Protein AF-A0A3D5NVL2-F1 (afdb_monomer)

Structure (mmCIF, N/CA/C/O backbone):
data_AF-A0A3D5NVL2-F1
#
_entry.id   AF-A0A3D5NVL2-F1
#
loop_
_atom_site.group_PDB
_atom_site.id
_atom_site.type_symbol
_atom_site.label_atom_id
_atom_site.label_alt_id
_atom_site.label_comp_id
_atom_site.label_asym_id
_atom_site.label_entity_id
_atom_site.label_seq_id
_atom_site.pdbx_PDB_ins_code
_atom_site.Cartn_x
_atom_site.Cartn_y
_atom_site.Cartn_z
_atom_site.occupancy
_atom_site.B_iso_or_equiv
_atom_site.auth_seq_id
_atom_site.auth_comp_id
_atom_site.auth_asym_id
_atom_site.auth_atom_id
_atom_site.pdbx_PDB_model_num
ATOM 1 N N . THR A 1 1 ? -12.706 10.509 22.292 1.00 67.06 1 THR A N 1
ATOM 2 C CA . THR A 1 1 ? -11.379 10.963 21.835 1.00 67.06 1 THR A CA 1
ATOM 3 C C . THR A 1 1 ? -10.831 9.893 20.938 1.00 67.06 1 THR A C 1
ATOM 5 O O . THR A 1 1 ? -11.004 8.727 21.279 1.00 67.06 1 THR A O 1
ATOM 8 N N . ASP A 1 2 ? -1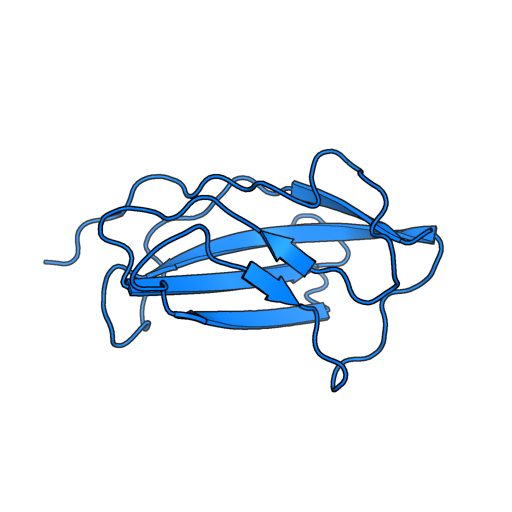0.260 10.268 19.799 1.00 81.69 2 ASP A N 1
ATOM 9 C CA . ASP A 1 2 ? -9.647 9.281 18.917 1.00 81.69 2 ASP A CA 1
ATOM 10 C C . ASP A 1 2 ? -8.386 8.700 19.571 1.00 81.69 2 ASP A C 1
ATOM 12 O O . ASP A 1 2 ? -7.591 9.451 20.140 1.00 81.69 2 ASP A O 1
ATOM 16 N N . LEU A 1 3 ? -8.256 7.373 19.579 1.00 83.06 3 LEU A N 1
ATOM 17 C CA . LEU A 1 3 ? -7.107 6.685 20.164 1.00 83.06 3 LEU A CA 1
ATOM 18 C C . LEU A 1 3 ? -6.182 6.233 19.032 1.00 83.06 3 LEU A C 1
ATOM 20 O O . LEU A 1 3 ? -6.657 5.559 18.117 1.00 83.06 3 LEU A O 1
ATOM 24 N N . PRO A 1 4 ? -4.877 6.554 19.096 1.00 88.56 4 PRO A N 1
ATOM 25 C CA . PRO A 1 4 ? -3.944 6.129 18.066 1.00 88.56 4 PRO A CA 1
ATOM 26 C C . PRO A 1 4 ? -3.838 4.603 18.052 1.00 88.56 4 PRO A C 1
ATOM 28 O O . PRO A 1 4 ? -3.679 3.965 19.098 1.00 88.56 4 PRO A O 1
ATOM 31 N N . LEU A 1 5 ? -3.930 4.024 16.857 1.00 95.50 5 LEU A N 1
ATOM 32 C CA . LEU A 1 5 ? -3.785 2.587 16.650 1.00 95.50 5 LEU A CA 1
ATOM 33 C C . LEU A 1 5 ? -2.318 2.163 16.761 1.00 95.50 5 LEU A C 1
ATOM 35 O O . LEU A 1 5 ? -1.401 2.977 16.640 1.00 95.50 5 LEU A O 1
ATOM 39 N N . SER A 1 6 ? -2.077 0.865 16.962 1.00 96.62 6 SER A N 1
ATOM 40 C CA . SER A 1 6 ? -0.723 0.332 16.814 1.00 96.62 6 SER A CA 1
ATOM 41 C C . SER A 1 6 ? -0.262 0.410 15.358 1.00 96.62 6 SER A C 1
ATOM 43 O O . SER A 1 6 ? -1.051 0.613 14.433 1.00 96.62 6 SER A O 1
ATOM 45 N N . GLU A 1 7 ? 1.034 0.222 15.150 1.00 97.38 7 GLU A N 1
ATOM 46 C CA . GLU A 1 7 ? 1.619 0.201 13.816 1.00 97.38 7 GLU A CA 1
ATOM 47 C C . GLU A 1 7 ? 1.058 -0.966 12.967 1.00 97.38 7 GLU A C 1
ATOM 49 O O . GLU A 1 7 ? 1.101 -2.120 13.411 1.00 97.38 7 GLU A O 1
ATOM 54 N N . PRO A 1 8 ? 0.529 -0.713 11.752 1.00 97.56 8 PRO A N 1
ATOM 55 C CA . PRO A 1 8 ? 0.070 -1.773 10.861 1.00 97.56 8 PRO A CA 1
ATOM 56 C C . PRO A 1 8 ? 1.250 -2.561 10.275 1.00 97.56 8 PRO A C 1
ATOM 58 O O . PRO A 1 8 ? 2.268 -2.001 9.871 1.00 97.56 8 PRO A O 1
ATOM 61 N N . THR A 1 9 ? 1.088 -3.883 10.173 1.00 98.44 9 THR A N 1
ATOM 62 C CA . THR A 1 9 ? 2.138 -4.792 9.687 1.00 98.44 9 THR A CA 1
ATOM 63 C C . THR A 1 9 ? 1.971 -5.101 8.199 1.00 98.44 9 THR A C 1
ATOM 65 O O . THR A 1 9 ? 0.990 -5.724 7.784 1.00 98.44 9 THR A O 1
ATOM 68 N N . LEU A 1 10 ? 2.955 -4.704 7.389 1.00 98.62 10 LEU A N 1
ATOM 69 C CA . LEU A 1 10 ? 2.993 -4.963 5.946 1.00 98.62 10 LEU A CA 1
ATOM 70 C C . LEU A 1 10 ? 3.334 -6.433 5.664 1.00 98.62 10 LEU A C 1
ATOM 72 O O . LEU A 1 10 ? 4.173 -7.014 6.347 1.00 98.62 10 LEU A O 1
ATOM 76 N N . THR A 1 11 ? 2.689 -7.044 4.667 1.00 98.31 11 THR A N 1
ATOM 77 C CA . THR A 1 11 ? 2.909 -8.460 4.317 1.00 98.31 11 THR A CA 1
ATOM 78 C C . THR A 1 11 ? 3.598 -8.624 2.968 1.00 98.31 11 THR A C 1
ATOM 80 O O . THR A 1 11 ? 4.588 -9.339 2.896 1.00 98.31 11 THR A O 1
ATOM 83 N N . ALA A 1 12 ? 3.101 -7.981 1.907 1.00 98.00 12 ALA A N 1
ATOM 84 C CA . ALA A 1 12 ? 3.692 -8.082 0.572 1.00 98.00 12 ALA A CA 1
ATOM 85 C C . ALA A 1 12 ? 3.257 -6.912 -0.331 1.00 98.00 12 ALA A C 1
ATOM 87 O O . ALA A 1 12 ? 2.148 -6.405 -0.154 1.00 98.00 12 ALA A O 1
ATOM 88 N N . PRO A 1 13 ? 4.066 -6.514 -1.326 1.00 97.88 13 PRO A N 1
ATOM 89 C CA . PRO A 1 13 ? 5.464 -6.905 -1.505 1.00 97.88 13 PRO A CA 1
ATOM 90 C C . PRO A 1 13 ? 6.378 -6.170 -0.508 1.00 97.88 13 PRO A C 1
ATOM 92 O O . PRO A 1 13 ? 6.189 -4.981 -0.268 1.00 97.88 13 PRO A O 1
ATOM 95 N N . ILE A 1 14 ? 7.371 -6.833 0.081 1.00 97.69 14 ILE A N 1
ATOM 96 C CA . ILE A 1 14 ? 8.287 -6.215 1.065 1.00 97.69 14 ILE A CA 1
ATOM 97 C C . ILE A 1 14 ? 9.752 -6.573 0.789 1.00 97.69 14 ILE A C 1
ATOM 99 O O . ILE A 1 14 ? 10.050 -7.432 -0.029 1.00 97.69 14 ILE A O 1
ATOM 103 N N . GLY A 1 15 ? 10.700 -5.905 1.454 1.00 95.31 15 GLY A N 1
ATOM 104 C CA . GLY A 1 15 ? 12.112 -6.317 1.441 1.00 95.31 15 GLY A CA 1
ATOM 105 C C . GLY A 1 15 ? 12.793 -6.359 0.063 1.00 95.31 15 GLY A C 1
ATOM 106 O O . GLY A 1 15 ? 13.786 -7.064 -0.098 1.00 95.31 15 GLY A O 1
ATOM 107 N N . GLY A 1 16 ? 12.288 -5.625 -0.929 1.00 93.81 16 GLY A N 1
ATOM 108 C CA . GLY A 1 16 ? 12.829 -5.630 -2.289 1.00 93.81 16 GLY A CA 1
ATOM 109 C C . GLY A 1 16 ? 12.373 -6.816 -3.141 1.00 93.81 16 GLY A C 1
ATOM 110 O O . GLY A 1 16 ? 12.999 -7.089 -4.167 1.00 93.81 16 GLY A O 1
ATOM 111 N N . GLU A 1 17 ? 11.304 -7.505 -2.733 1.00 97.56 17 GLU A N 1
ATOM 112 C CA . GLU A 1 17 ? 10.620 -8.522 -3.532 1.00 97.56 17 GLU A CA 1
ATOM 113 C C . GLU A 1 17 ? 10.251 -8.003 -4.925 1.00 97.56 17 GLU A C 1
ATOM 115 O O . GLU A 1 17 ? 9.899 -6.834 -5.111 1.00 97.56 17 GLU A O 1
ATOM 120 N N . PHE A 1 18 ? 10.296 -8.899 -5.909 1.00 96.94 18 PHE A N 1
ATOM 121 C CA . PHE A 1 18 ? 9.807 -8.612 -7.249 1.00 96.94 18 PHE A CA 1
ATOM 122 C C . PHE A 1 18 ? 8.290 -8.782 -7.299 1.00 96.94 18 PHE A C 1
ATOM 124 O O . PHE A 1 18 ? 7.768 -9.871 -7.055 1.00 96.94 18 PHE A O 1
ATOM 131 N N . ALA A 1 19 ? 7.582 -7.714 -7.658 1.00 95.62 19 ALA A N 1
ATOM 132 C CA . ALA A 1 19 ? 6.169 -7.811 -7.980 1.00 95.62 19 ALA A CA 1
ATOM 133 C C . ALA A 1 19 ? 5.990 -8.647 -9.262 1.00 95.62 19 ALA A C 1
ATOM 135 O O . ALA A 1 19 ? 6.752 -8.484 -10.212 1.00 95.62 19 ALA A O 1
ATOM 136 N N . PRO A 1 20 ? 4.964 -9.507 -9.356 1.00 91.00 20 PRO A N 1
ATOM 137 C CA . PRO A 1 20 ? 4.763 -10.352 -10.536 1.00 91.00 20 PRO A CA 1
ATOM 138 C C . PRO A 1 20 ? 4.373 -9.553 -11.788 1.00 91.00 20 PRO A C 1
ATOM 140 O O . PRO A 1 20 ? 4.446 -10.067 -12.900 1.00 91.00 20 PRO A O 1
ATOM 143 N N . THR A 1 21 ? 3.922 -8.307 -11.618 1.00 94.62 21 THR A N 1
ATOM 144 C CA . THR A 1 21 ? 3.525 -7.410 -12.706 1.00 94.62 21 THR A CA 1
ATOM 145 C C . THR A 1 21 ? 3.877 -5.961 -12.359 1.00 94.62 21 THR A C 1
ATOM 147 O O . THR A 1 21 ? 4.095 -5.630 -11.194 1.00 94.62 21 THR A O 1
ATOM 150 N N . ALA A 1 22 ? 3.811 -5.070 -13.351 1.00 96.69 22 ALA A N 1
ATOM 151 C CA . ALA A 1 22 ? 3.884 -3.614 -13.176 1.00 96.69 22 ALA A CA 1
ATOM 152 C C . ALA A 1 22 ? 2.695 -3.000 -12.394 1.00 96.69 22 ALA A C 1
ATOM 154 O O . ALA A 1 22 ? 2.595 -1.780 -12.255 1.00 96.69 22 ALA A O 1
ATOM 155 N N . ARG A 1 23 ? 1.760 -3.834 -11.920 1.00 97.00 23 ARG A N 1
ATOM 156 C CA . ARG A 1 23 ? 0.585 -3.476 -11.119 1.00 97.00 23 ARG A CA 1
ATOM 157 C C . ARG A 1 23 ? 0.527 -4.391 -9.885 1.00 97.00 23 ARG A C 1
ATOM 159 O O . ARG A 1 23 ? -0.241 -5.357 -9.869 1.00 97.00 23 ARG A O 1
ATOM 166 N N . PRO A 1 24 ? 1.388 -4.156 -8.881 1.00 97.44 24 PRO A N 1
ATOM 167 C CA . PRO A 1 24 ? 1.464 -4.995 -7.688 1.00 97.44 24 PRO A CA 1
ATOM 168 C C . PRO A 1 24 ? 0.133 -5.042 -6.933 1.00 97.44 24 PRO A C 1
ATOM 170 O O . PRO A 1 24 ? -0.652 -4.092 -6.957 1.00 97.44 24 PRO A O 1
ATOM 173 N N . THR A 1 25 ? -0.091 -6.148 -6.227 1.00 98.12 25 THR A N 1
ATOM 174 C CA . THR A 1 25 ? -1.111 -6.231 -5.178 1.00 98.12 25 THR A CA 1
ATOM 175 C C . THR A 1 25 ? -0.421 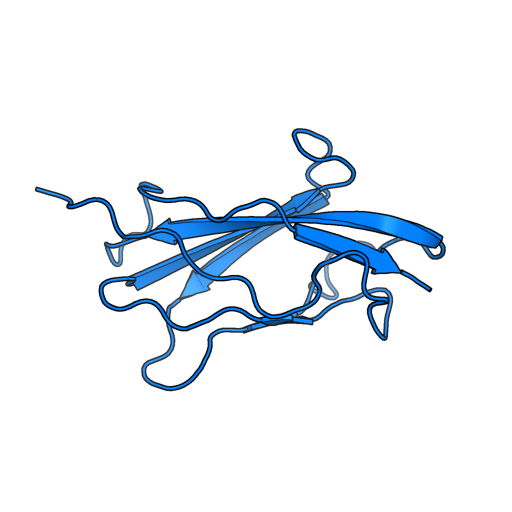-6.120 -3.833 1.00 98.12 25 THR A C 1
ATOM 177 O O . THR A 1 25 ? 0.509 -6.873 -3.554 1.00 98.12 25 THR A O 1
ATOM 180 N N . PHE A 1 26 ? -0.871 -5.162 -3.035 1.00 98.50 26 PHE A N 1
ATOM 181 C CA . PHE A 1 26 ? -0.372 -4.890 -1.698 1.00 98.50 26 PHE A CA 1
ATOM 182 C C . PHE A 1 26 ? -1.247 -5.609 -0.682 1.00 98.50 26 PHE A C 1
ATOM 184 O O . PHE A 1 26 ? -2.470 -5.572 -0.798 1.00 98.50 26 PHE A O 1
ATOM 191 N N . VAL A 1 27 ? -0.626 -6.246 0.304 1.00 98.56 27 VAL A N 1
ATOM 192 C CA . VAL A 1 27 ? -1.289 -7.028 1.352 1.00 98.56 27 VAL A CA 1
ATOM 193 C C . VAL A 1 27 ? -0.680 -6.661 2.698 1.00 98.56 27 VAL A C 1
ATOM 195 O O . VAL A 1 27 ? 0.542 -6.546 2.827 1.00 98.56 27 VAL A O 1
ATOM 198 N N . TRP A 1 28 ? -1.522 -6.506 3.713 1.00 98.69 28 TRP A N 1
ATOM 199 C CA . TRP A 1 28 ? -1.107 -6.242 5.090 1.00 98.69 28 TRP A CA 1
ATOM 200 C C . TRP A 1 28 ? -1.949 -7.037 6.079 1.00 98.69 28 TRP A C 1
ATOM 202 O O . TRP A 1 28 ? -2.969 -7.622 5.723 1.00 98.69 28 TRP A O 1
ATOM 212 N N . GLN A 1 29 ? -1.503 -7.099 7.330 1.00 98.56 29 GLN A N 1
ATOM 213 C CA . GLN A 1 29 ? -2.267 -7.753 8.384 1.00 98.56 29 GLN A CA 1
ATOM 214 C C . GLN A 1 29 ? -3.457 -6.887 8.785 1.00 98.56 29 GLN A C 1
ATOM 216 O O . GLN A 1 29 ? -3.322 -5.674 8.960 1.00 98.56 29 GLN A O 1
ATOM 221 N N . ARG A 1 30 ? -4.622 -7.520 8.956 1.00 98.06 30 ARG A N 1
ATOM 222 C CA . ARG A 1 30 ? -5.797 -6.855 9.528 1.00 98.06 30 ARG A CA 1
ATOM 223 C C . ARG A 1 30 ? -5.459 -6.330 10.923 1.00 98.06 30 ARG A C 1
ATOM 225 O O . ARG A 1 30 ? -4.954 -7.086 11.750 1.00 98.06 30 ARG A O 1
ATOM 232 N N . LEU A 1 31 ? -5.785 -5.069 11.186 1.00 97.50 31 LEU A N 1
ATOM 233 C CA . LEU A 1 31 ? -5.512 -4.398 12.448 1.00 97.50 31 LEU A CA 1
ATOM 234 C C . LEU A 1 31 ? -6.804 -4.195 13.239 1.00 97.50 31 LEU A C 1
ATOM 236 O O . LEU A 1 31 ? -7.755 -3.566 12.775 1.00 97.50 31 LEU A O 1
ATOM 240 N N . GLU A 1 32 ? -6.857 -4.740 14.449 1.00 95.81 32 GLU A N 1
ATOM 241 C CA . GLU A 1 32 ? -7.992 -4.521 15.342 1.00 95.81 32 GLU A CA 1
ATOM 242 C C . GLU A 1 32 ? -8.142 -3.029 15.678 1.00 95.81 32 GLU A C 1
ATOM 244 O O . GLU A 1 32 ? -7.160 -2.342 15.946 1.00 95.81 32 GLU A O 1
ATOM 249 N N . GLY A 1 33 ? -9.376 -2.521 15.618 1.00 94.81 33 GLY A N 1
ATOM 250 C CA . GLY A 1 33 ? -9.682 -1.102 15.824 1.00 94.81 33 GLY A CA 1
ATOM 251 C C . GLY A 1 33 ? -9.512 -0.209 14.590 1.00 94.81 33 GLY A C 1
ATOM 252 O O . GLY A 1 33 ? -9.955 0.932 14.630 1.00 94.81 33 GLY A O 1
ATOM 253 N N . ALA A 1 34 ? -8.929 -0.702 13.491 1.00 97.06 34 ALA A N 1
ATOM 254 C CA . ALA A 1 34 ? -8.906 0.041 12.232 1.00 97.06 34 ALA A CA 1
ATOM 255 C C . ALA A 1 34 ? -10.260 -0.035 11.508 1.00 97.06 34 ALA A C 1
ATOM 257 O O . ALA A 1 34 ? -10.809 -1.121 11.304 1.00 97.06 34 ALA A O 1
ATOM 258 N N . ASP A 1 35 ? -10.755 1.110 11.055 1.00 97.00 35 ASP A N 1
ATOM 259 C CA . ASP A 1 35 ? -11.869 1.216 10.108 1.00 97.00 35 ASP A CA 1
ATOM 260 C C . ASP A 1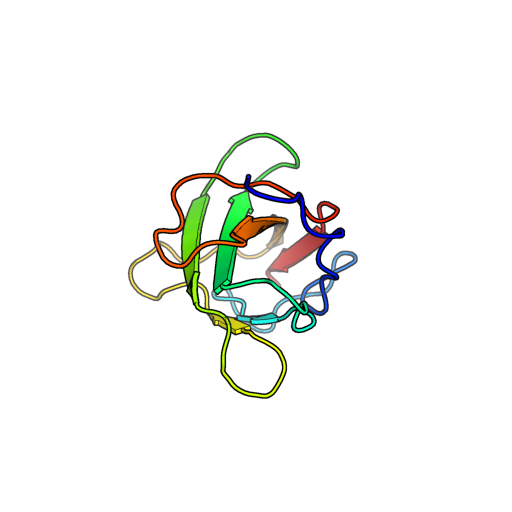 35 ? -11.368 1.239 8.657 1.00 97.00 35 ASP A C 1
ATOM 262 O O . ASP A 1 35 ? -12.062 0.799 7.741 1.00 97.00 35 ASP A O 1
ATOM 266 N N . GLY A 1 36 ? -10.133 1.690 8.432 1.00 97.81 36 GLY A N 1
ATOM 267 C CA . GLY A 1 36 ? -9.545 1.727 7.102 1.00 97.81 36 GLY A CA 1
ATOM 268 C C . GLY A 1 36 ? -8.070 2.091 7.096 1.00 97.81 36 GLY A C 1
ATOM 269 O O . GLY A 1 36 ? -7.435 2.284 8.135 1.00 97.81 36 GLY A O 1
ATOM 270 N N . TYR A 1 37 ? -7.529 2.183 5.888 1.00 98.50 37 TYR A N 1
ATOM 271 C CA . TYR A 1 37 ? -6.119 2.431 5.634 1.00 98.50 37 TYR A CA 1
ATOM 272 C C . TYR A 1 37 ? -5.946 3.403 4.477 1.00 98.50 37 TYR A C 1
ATOM 274 O O . TYR A 1 37 ? -6.663 3.325 3.484 1.00 98.50 37 TYR A O 1
ATOM 282 N N . GLN A 1 38 ? -4.943 4.265 4.563 1.00 98.50 38 GLN A N 1
ATOM 283 C CA . GLN A 1 38 ? -4.400 4.999 3.429 1.00 98.50 38 GLN A CA 1
ATOM 284 C C . GLN A 1 38 ? -3.147 4.276 2.955 1.00 98.50 38 GLN A C 1
ATOM 286 O O . GLN A 1 38 ? -2.197 4.142 3.719 1.00 98.50 38 GLN A O 1
ATOM 291 N N . ILE A 1 39 ? -3.120 3.827 1.707 1.00 98.31 39 ILE A N 1
ATOM 292 C CA . ILE A 1 39 ? -1.899 3.320 1.083 1.00 98.31 39 ILE A CA 1
ATOM 293 C C . ILE A 1 39 ? -1.265 4.420 0.245 1.00 98.31 39 ILE A C 1
ATOM 295 O O . ILE A 1 39 ? -1.947 5.038 -0.569 1.00 98.31 39 ILE A O 1
ATOM 299 N N . SER A 1 40 ? 0.041 4.623 0.399 1.00 98.38 40 SER A N 1
ATOM 300 C CA . SER A 1 40 ? 0.833 5.506 -0.462 1.00 98.38 40 SER A CA 1
ATOM 301 C C . SER A 1 40 ? 1.945 4.700 -1.126 1.00 98.38 40 SER A C 1
ATOM 303 O O . SER A 1 40 ? 2.688 4.003 -0.439 1.00 98.38 40 SER A O 1
ATOM 305 N N . VAL A 1 41 ? 2.100 4.828 -2.444 1.00 98.44 41 VAL A N 1
ATOM 306 C CA . VAL A 1 41 ? 3.204 4.257 -3.229 1.00 98.44 41 VAL A CA 1
ATOM 307 C C . VAL A 1 41 ? 4.043 5.391 -3.806 1.00 98.44 41 VAL A C 1
ATOM 309 O O . VAL A 1 41 ? 3.506 6.362 -4.346 1.00 98.44 41 VAL A O 1
ATOM 312 N N . ARG A 1 42 ? 5.365 5.282 -3.679 1.00 98.50 42 ARG A N 1
ATOM 313 C CA . ARG A 1 42 ? 6.331 6.349 -3.961 1.00 98.50 42 ARG A CA 1
ATOM 314 C C . ARG A 1 42 ? 7.554 5.832 -4.723 1.00 98.50 42 ARG A C 1
ATOM 316 O O . ARG A 1 42 ? 7.916 4.664 -4.600 1.00 98.50 42 ARG A O 1
ATOM 323 N N . GLU A 1 43 ? 8.215 6.711 -5.472 1.00 97.94 43 GLU A N 1
ATOM 324 C CA . GLU A 1 43 ? 9.499 6.433 -6.148 1.00 97.94 43 GLU A CA 1
ATOM 325 C C . GLU A 1 43 ? 10.699 6.486 -5.191 1.00 97.94 43 GLU A C 1
ATOM 327 O O . GLU A 1 43 ? 11.759 5.933 -5.473 1.00 97.94 43 GLU A O 1
ATOM 332 N N . SER A 1 44 ? 10.541 7.138 -4.037 1.00 97.31 44 SER A N 1
ATOM 333 C CA . SER A 1 44 ? 11.538 7.177 -2.967 1.00 97.31 44 SER A CA 1
ATOM 334 C C . SER A 1 44 ? 10.871 7.025 -1.599 1.00 97.31 44 SER A C 1
AT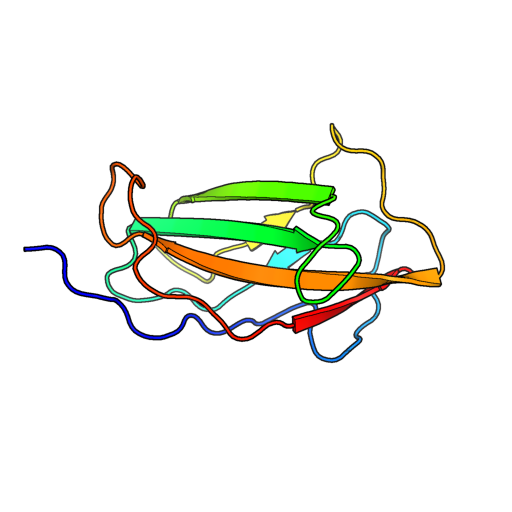OM 336 O O . SER A 1 44 ? 9.648 7.079 -1.479 1.00 97.31 44 SER A O 1
ATOM 338 N N . THR A 1 45 ? 11.667 6.885 -0.541 1.00 94.69 45 THR A N 1
ATOM 339 C CA . THR A 1 45 ? 11.164 6.723 0.830 1.00 94.69 45 THR A CA 1
ATOM 340 C C . THR A 1 45 ? 10.207 7.851 1.257 1.00 94.69 45 THR A C 1
ATOM 342 O O . THR A 1 45 ? 9.194 7.590 1.906 1.00 94.69 45 THR A O 1
ATOM 345 N N . TYR A 1 46 ? 10.477 9.103 0.864 1.00 92.06 46 TYR A N 1
ATOM 346 C CA . TYR A 1 46 ? 9.763 10.278 1.393 1.00 92.06 46 TYR A CA 1
ATOM 347 C C . TYR A 1 46 ? 9.169 11.216 0.331 1.00 92.06 46 TYR A C 1
ATOM 349 O O . TYR A 1 46 ? 8.488 12.173 0.686 1.00 92.06 46 TYR A O 1
ATOM 357 N N . SER A 1 47 ? 9.401 10.977 -0.961 1.00 95.25 47 SER A N 1
ATOM 358 C CA . SER A 1 47 ? 8.893 11.827 -2.047 1.00 95.25 47 SER A CA 1
ATOM 359 C C . SER A 1 47 ? 8.578 11.024 -3.311 1.00 95.25 47 SER A C 1
ATOM 361 O O . SER A 1 47 ? 8.903 9.839 -3.408 1.00 95.25 47 SER A O 1
ATOM 363 N N . GLY A 1 48 ? 7.937 11.675 -4.286 1.00 96.12 48 GLY A N 1
ATOM 364 C CA . GLY A 1 48 ? 7.568 11.043 -5.553 1.00 96.12 48 GLY A CA 1
ATOM 365 C C . GLY A 1 48 ? 6.373 10.106 -5.409 1.00 96.12 48 GLY A C 1
ATOM 366 O O . GLY A 1 48 ? 6.439 8.966 -5.852 1.00 96.12 48 GLY A O 1
ATOM 367 N N . THR A 1 49 ? 5.298 10.544 -4.744 1.00 97.12 49 THR A N 1
ATOM 368 C CA . THR A 1 49 ? 4.044 9.776 -4.676 1.00 97.12 49 THR A CA 1
ATOM 369 C C . THR A 1 49 ? 3.498 9.548 -6.082 1.00 97.12 49 THR A C 1
ATOM 371 O O . THR A 1 49 ? 3.153 10.501 -6.776 1.00 97.12 49 THR A O 1
ATOM 374 N N . VAL A 1 50 ? 3.407 8.281 -6.485 1.00 97.25 50 VAL A N 1
ATOM 375 C CA . VAL A 1 50 ? 2.860 7.865 -7.788 1.00 97.25 50 VAL A CA 1
ATOM 376 C C . VAL A 1 50 ? 1.422 7.390 -7.675 1.00 97.25 50 VAL A C 1
ATOM 378 O O . VAL A 1 50 ? 0.684 7.401 -8.656 1.00 97.25 50 VAL A O 1
ATOM 381 N N . TRP A 1 51 ? 1.021 6.939 -6.488 1.00 98.00 51 TRP A N 1
ATOM 382 C CA . TRP A 1 51 ? -0.338 6.501 -6.233 1.00 98.00 51 TRP A CA 1
ATOM 383 C C . TRP A 1 51 ? -0.651 6.559 -4.746 1.00 98.00 51 TRP A C 1
ATOM 385 O O . TRP A 1 51 ? 0.198 6.261 -3.908 1.00 98.00 51 TRP A O 1
ATOM 395 N N . GLU A 1 52 ? -1.884 6.925 -4.438 1.00 97.75 52 GLU A N 1
ATOM 396 C CA . GLU A 1 52 ? -2.414 6.928 -3.090 1.00 97.75 52 GLU A CA 1
ATOM 397 C C . GLU A 1 52 ? -3.903 6.601 -3.133 1.00 97.75 52 GLU A C 1
ATOM 399 O O . GLU A 1 52 ? -4.620 7.046 -4.034 1.00 97.75 52 GLU A O 1
ATOM 404 N N . THR A 1 53 ? -4.376 5.794 -2.188 1.00 97.94 53 THR A N 1
ATOM 405 C CA . THR A 1 53 ? -5.805 5.507 -2.066 1.00 97.94 53 THR A CA 1
ATOM 406 C C . THR A 1 53 ? -6.191 5.127 -0.645 1.00 97.94 53 THR A C 1
ATOM 408 O O . THR A 1 53 ? -5.330 4.806 0.174 1.00 97.94 53 THR A O 1
ATOM 411 N N . LYS A 1 54 ? -7.496 5.142 -0.373 1.00 98.19 54 LYS A N 1
ATOM 412 C CA . LYS A 1 54 ? -8.072 4.645 0.874 1.00 98.19 54 LYS A CA 1
ATOM 413 C C . LYS A 1 54 ? -8.691 3.271 0.655 1.00 98.19 54 LYS A C 1
ATOM 415 O O . LYS A 1 54 ? -9.251 3.004 -0.407 1.00 98.19 54 LYS A O 1
ATOM 420 N N . VAL A 1 55 ? -8.573 2.409 1.655 1.00 98.19 55 VAL A N 1
ATOM 421 C CA . VAL A 1 55 ? -9.075 1.037 1.639 1.00 98.19 55 VAL A CA 1
ATOM 422 C C . VAL A 1 55 ? -9.757 0.758 2.969 1.00 98.19 55 VAL A C 1
ATOM 424 O O . VAL A 1 55 ? -9.111 0.813 4.014 1.00 98.19 55 VAL A O 1
ATOM 427 N N . ASP A 1 56 ? -11.044 0.433 2.927 1.00 98.25 56 ASP A N 1
ATOM 428 C CA . ASP A 1 56 ? -11.796 0.043 4.118 1.00 98.25 56 ASP A CA 1
ATOM 429 C C . ASP A 1 56 ? -11.266 -1.276 4.685 1.00 98.25 56 ASP A C 1
ATOM 431 O O . ASP A 1 56 ? -10.859 -2.184 3.949 1.00 98.25 56 ASP A O 1
ATOM 435 N N . GLN A 1 57 ? -11.300 -1.414 6.009 1.00 97.88 57 GLN A N 1
ATOM 436 C CA . GLN A 1 57 ? -10.979 -2.684 6.636 1.00 97.88 57 GLN A CA 1
ATOM 437 C C . GLN A 1 57 ? -12.081 -3.720 6.324 1.00 97.88 57 GLN A C 1
ATOM 439 O O . GLN A 1 57 ? -13.241 -3.517 6.687 1.00 97.88 57 GLN A O 1
ATOM 444 N N . PRO A 1 58 ? -11.752 -4.881 5.726 1.00 97.44 58 PRO A N 1
ATOM 445 C CA . PRO A 1 58 ? -12.709 -5.959 5.555 1.00 97.44 58 PRO A CA 1
ATOM 446 C C . PRO A 1 58 ? -13.156 -6.530 6.908 1.00 97.44 58 PRO A C 1
ATOM 448 O O . PRO A 1 58 ? -12.406 -6.575 7.894 1.00 97.44 58 PRO A O 1
ATOM 451 N N . ALA A 1 59 ? -14.381 -7.059 6.928 1.00 95.88 59 ALA A N 1
ATOM 452 C CA . ALA A 1 59 ? -14.942 -7.729 8.100 1.00 95.88 59 ALA A CA 1
ATOM 453 C C . ALA A 1 59 ? -14.084 -8.926 8.557 1.00 95.88 59 ALA A C 1
ATOM 455 O O . ALA A 1 59 ? -13.960 -9.177 9.753 1.00 95.88 59 ALA A O 1
ATOM 456 N N . THR A 1 60 ? -13.457 -9.638 7.615 1.00 95.88 60 THR A N 1
ATOM 457 C CA . THR A 1 60 ? -12.617 -10.816 7.876 1.00 95.88 60 THR A CA 1
ATOM 458 C C . THR A 1 60 ? -11.434 -10.888 6.917 1.00 95.88 60 THR A C 1
ATOM 460 O O . THR A 1 60 ? -11.558 -10.493 5.759 1.00 95.88 60 THR A O 1
ATOM 463 N N . GLY A 1 61 ? -10.335 -11.501 7.365 1.00 97.12 61 GLY A N 1
ATOM 464 C CA . GLY A 1 61 ? -9.143 -11.724 6.546 1.00 97.12 61 GLY A CA 1
ATOM 465 C C . GLY A 1 61 ? -8.249 -10.491 6.418 1.00 97.12 61 GLY A C 1
ATOM 466 O O . GLY A 1 61 ? -8.574 -9.409 6.904 1.00 97.12 61 GLY A O 1
ATOM 467 N N . ASN A 1 62 ? -7.096 -10.684 5.782 1.00 98.19 62 ASN A N 1
ATOM 468 C CA . ASN A 1 62 ? -6.127 -9.617 5.566 1.00 98.19 62 ASN A CA 1
ATOM 469 C C . ASN A 1 62 ? -6.596 -8.673 4.452 1.00 98.19 62 ASN A C 1
ATOM 471 O O . ASN A 1 62 ? -7.044 -9.159 3.407 1.00 98.19 62 ASN A O 1
ATOM 475 N N . PRO A 1 63 ? -6.496 -7.346 4.639 1.00 98.31 63 PRO A N 1
ATOM 476 C CA . PRO A 1 63 ? -6.847 -6.409 3.591 1.00 98.31 63 PRO A CA 1
ATOM 477 C C . PRO A 1 63 ? -5.803 -6.446 2.469 1.00 98.31 63 PRO A C 1
ATOM 479 O O . PRO A 1 63 ? -4.627 -6.761 2.679 1.00 98.31 63 PRO A O 1
ATOM 482 N N . GLN A 1 64 ? -6.258 -6.130 1.260 1.00 98.38 64 GLN A N 1
ATOM 483 C CA . GLN A 1 64 ? -5.408 -6.053 0.082 1.00 98.38 64 GLN A CA 1
ATOM 484 C C . GLN A 1 64 ? -5.938 -5.024 -0.909 1.00 98.38 64 GLN A C 1
ATOM 486 O O . GLN A 1 64 ? -7.143 -4.773 -0.968 1.00 98.38 64 GLN A O 1
ATOM 491 N N . VAL A 1 65 ? -5.049 -4.473 -1.731 1.00 98.50 65 VAL A N 1
ATOM 492 C CA . VAL A 1 65 ? -5.430 -3.603 -2.846 1.00 98.50 65 VAL A CA 1
ATOM 493 C C . VAL A 1 65 ? -4.445 -3.739 -3.999 1.00 98.50 65 VAL A C 1
ATOM 495 O O . VAL A 1 65 ? -3.233 -3.811 -3.802 1.00 98.50 65 VAL A O 1
ATOM 498 N N . THR A 1 66 ? -4.963 -3.777 -5.222 1.00 98.31 66 THR A N 1
ATOM 499 C CA . THR A 1 66 ? -4.149 -3.840 -6.438 1.00 98.31 66 THR A CA 1
ATOM 500 C C . THR A 1 66 ? -3.944 -2.441 -7.000 1.00 98.31 66 THR A C 1
ATOM 502 O O . THR A 1 66 ? -4.895 -1.669 -7.117 1.00 98.31 66 THR A O 1
ATOM 505 N N . TYR A 1 67 ? -2.706 -2.133 -7.389 1.00 98.00 67 TYR A N 1
ATOM 506 C CA . TYR A 1 67 ? -2.366 -0.897 -8.085 1.00 98.00 67 TYR A CA 1
ATOM 507 C C . TYR A 1 67 ? -3.269 -0.720 -9.328 1.00 98.00 67 TYR A C 1
ATOM 509 O O . TYR A 1 67 ? -3.312 -1.609 -10.189 1.00 98.00 67 TYR A O 1
ATOM 517 N N . PRO A 1 68 ? -4.017 0.390 -9.451 1.00 97.25 68 PRO A N 1
ATOM 518 C CA . PRO A 1 68 ? -5.193 0.448 -10.308 1.00 97.25 68 PRO A CA 1
ATOM 519 C C . PRO A 1 68 ? -4.811 0.567 -11.776 1.00 97.25 68 PRO A C 1
ATOM 521 O O . PRO A 1 68 ? -3.838 1.236 -12.120 1.00 97.25 68 PRO A O 1
ATOM 524 N N . SER A 1 69 ? -5.621 -0.011 -12.667 1.00 96.19 69 SER A N 1
ATOM 525 C CA . SER A 1 69 ? -5.431 0.100 -14.121 1.00 96.19 69 SER A CA 1
ATOM 526 C C . SER A 1 69 ? -5.546 1.534 -14.652 1.00 96.19 69 SER A C 1
ATOM 528 O O . SER A 1 69 ? -4.990 1.830 -15.708 1.00 96.19 69 SER A O 1
ATOM 530 N N . SER A 1 70 ? -6.230 2.415 -13.914 1.00 94.31 70 SER A N 1
ATOM 531 C CA . SER A 1 70 ? -6.401 3.835 -14.234 1.00 94.31 70 SER A CA 1
ATOM 532 C C . SER A 1 70 ? -5.141 4.676 -14.013 1.00 94.31 70 SER A C 1
ATOM 534 O O . SER A 1 70 ? -5.044 5.762 -14.580 1.00 94.31 70 SER A O 1
ATOM 536 N N . ALA A 1 71 ? -4.173 4.188 -13.230 1.00 93.06 71 ALA A N 1
ATOM 537 C CA . ALA A 1 71 ? -2.862 4.813 -13.095 1.00 93.06 71 ALA A CA 1
ATOM 538 C C . ALA A 1 71 ? -1.876 4.248 -14.141 1.00 93.06 71 ALA A C 1
ATOM 540 O O . ALA A 1 71 ? -2.002 3.074 -14.538 1.00 93.06 71 ALA A O 1
ATOM 541 N N . PRO A 1 72 ? -0.881 5.043 -14.585 1.00 95.31 72 PRO A N 1
ATOM 542 C CA . PRO A 1 72 ? 0.228 4.538 -15.390 1.00 95.31 72 PRO A CA 1
ATOM 543 C C . PRO A 1 72 ? 0.874 3.320 -14.725 1.00 95.31 72 PRO A C 1
ATOM 545 O O . PRO A 1 72 ? 1.053 3.298 -13.512 1.00 95.31 72 PRO A O 1
ATOM 548 N N . ALA A 1 73 ? 1.187 2.287 -15.506 1.00 97.31 73 ALA A N 1
ATOM 549 C CA . ALA A 1 73 ? 1.871 1.116 -14.968 1.00 97.31 73 ALA A CA 1
ATOM 550 C C . ALA A 1 73 ? 3.259 1.507 -14.432 1.00 97.31 73 ALA A C 1
ATOM 552 O O . ALA A 1 73 ? 3.911 2.388 -14.994 1.00 97.31 73 ALA A O 1
ATOM 553 N N . LEU A 1 74 ? 3.705 0.842 -13.366 1.00 97.75 74 LEU A N 1
ATOM 554 C CA . LEU A 1 74 ? 5.028 1.082 -12.795 1.00 97.75 74 LEU A CA 1
ATOM 555 C C . LEU A 1 74 ? 6.127 0.609 -13.760 1.00 97.75 74 LEU A C 1
ATOM 557 O O . LEU A 1 74 ? 5.968 -0.387 -14.467 1.00 97.75 74 LEU A O 1
ATOM 561 N N . SER A 1 75 ? 7.247 1.324 -13.796 1.00 97.81 75 SER A N 1
ATOM 562 C CA . SER A 1 75 ? 8.324 1.077 -14.756 1.00 97.81 75 SER A CA 1
ATOM 563 C C . SER A 1 75 ? 9.115 -0.185 -14.408 1.00 97.81 75 SER A C 1
ATOM 565 O O . SER A 1 75 ? 9.582 -0.336 -13.279 1.00 97.81 75 SER A O 1
ATOM 567 N N . THR A 1 76 ? 9.318 -1.059 -15.399 1.00 96.38 76 THR A N 1
ATOM 568 C CA . THR A 1 76 ? 10.236 -2.214 -15.349 1.00 96.38 76 THR A CA 1
ATOM 569 C C . THR A 1 76 ? 11.623 -1.807 -14.861 1.00 96.38 76 THR A C 1
ATOM 571 O O . THR A 1 76 ? 12.150 -0.766 -15.258 1.00 96.38 76 THR A O 1
ATOM 574 N N . GLY A 1 77 ? 12.204 -2.615 -13.972 1.00 95.69 77 GLY A N 1
ATOM 575 C CA . GLY A 1 77 ? 13.473 -2.332 -13.297 1.00 95.69 77 GLY A CA 1
ATOM 576 C C . GLY A 1 77 ? 13.401 -1.257 -12.201 1.00 95.69 77 GLY A C 1
ATOM 577 O O . GLY A 1 77 ? 14.406 -0.993 -11.538 1.00 95.69 77 GLY A O 1
ATOM 578 N N . GLY A 1 78 ? 12.236 -0.635 -11.988 1.00 97.06 78 GLY A N 1
ATOM 579 C CA . GLY A 1 78 ? 12.029 0.380 -10.961 1.00 97.06 78 GLY A CA 1
ATOM 580 C C . GLY A 1 78 ? 11.995 -0.206 -9.548 1.00 97.06 78 GLY A C 1
ATOM 581 O O . GLY A 1 78 ? 11.477 -1.301 -9.324 1.00 97.06 78 GLY A O 1
ATOM 582 N N . THR A 1 79 ? 12.529 0.546 -8.582 1.00 98.31 79 THR A N 1
ATOM 583 C CA . THR A 1 79 ? 12.346 0.290 -7.145 1.00 98.31 79 THR A CA 1
ATOM 584 C C . THR A 1 79 ? 11.350 1.300 -6.598 1.00 98.31 79 THR A C 1
ATOM 586 O O . THR A 1 79 ? 11.497 2.496 -6.832 1.00 98.31 79 THR A O 1
ATOM 589 N N . TYR A 1 80 ? 10.353 0.812 -5.872 1.00 98.50 80 TYR A N 1
ATOM 590 C CA . TYR A 1 80 ? 9.272 1.618 -5.323 1.00 98.50 80 TYR A CA 1
ATOM 591 C C . TYR A 1 80 ? 9.107 1.337 -3.836 1.00 98.50 80 TYR A C 1
ATOM 593 O O . TYR A 1 80 ? 9.503 0.285 -3.330 1.00 98.50 80 TYR A O 1
ATOM 601 N N . TYR A 1 81 ? 8.499 2.290 -3.145 1.00 98.62 81 TYR A N 1
ATOM 602 C CA . TYR A 1 81 ? 8.295 2.274 -1.707 1.00 98.62 81 TYR A CA 1
ATOM 603 C C . TYR A 1 81 ? 6.814 2.387 -1.407 1.00 98.62 81 TYR A C 1
ATOM 605 O O . TYR A 1 81 ? 6.092 3.076 -2.127 1.00 98.62 81 TYR A O 1
ATOM 613 N N . TRP A 1 82 ? 6.352 1.734 -0.349 1.00 98.62 82 TRP A N 1
ATOM 614 C CA . TRP A 1 82 ? 4.976 1.888 0.094 1.00 98.62 82 TRP A CA 1
ATOM 615 C C . TRP A 1 82 ? 4.852 1.881 1.610 1.00 98.62 82 TRP A C 1
ATOM 617 O O . TRP A 1 82 ? 5.697 1.342 2.330 1.00 98.62 82 TRP A O 1
ATOM 627 N N . GLN A 1 83 ? 3.801 2.544 2.073 1.00 98.69 83 GLN A N 1
ATOM 628 C CA . GLN A 1 83 ? 3.496 2.754 3.479 1.00 98.69 83 GLN A CA 1
ATOM 629 C C . GLN A 1 83 ? 1.980 2.759 3.665 1.00 98.69 83 GLN A C 1
ATOM 631 O O . GLN A 1 83 ? 1.245 3.170 2.761 1.00 98.69 83 GLN A O 1
ATOM 636 N N . LEU A 1 84 ? 1.531 2.335 4.843 1.00 98.56 84 LEU A N 1
ATOM 637 C CA . LEU A 1 84 ? 0.152 2.479 5.283 1.00 98.56 84 LEU A CA 1
ATOM 638 C C . LEU A 1 84 ? 0.039 3.558 6.351 1.00 98.56 84 LEU A C 1
ATOM 640 O O . LEU A 1 84 ? 0.853 3.598 7.268 1.00 98.56 84 LEU A O 1
ATOM 644 N N . GLY A 1 85 ? -0.995 4.382 6.243 1.00 98.25 85 GLY A N 1
ATOM 645 C CA . GLY A 1 85 ? -1.587 5.125 7.347 1.00 98.25 85 GLY A CA 1
ATOM 646 C C . GLY A 1 85 ? -2.867 4.432 7.816 1.00 98.25 85 GLY A C 1
ATOM 647 O O . GLY A 1 85 ? -3.579 3.863 6.990 1.00 98.25 85 GLY A O 1
ATOM 648 N N . THR A 1 86 ? -3.176 4.458 9.108 1.00 98.19 86 THR A N 1
ATOM 649 C CA . THR A 1 86 ? -4.403 3.862 9.661 1.00 98.19 86 THR A CA 1
ATOM 650 C C . THR A 1 86 ? -5.455 4.904 9.997 1.00 98.19 86 THR A C 1
ATOM 652 O O . THR A 1 86 ? -5.137 5.967 10.530 1.00 98.19 86 THR A O 1
ATOM 655 N N . TYR A 1 87 ? -6.714 4.540 9.771 1.00 97.56 87 TYR A N 1
ATOM 656 C CA . TYR A 1 87 ? -7.885 5.254 10.259 1.00 97.56 87 TYR A CA 1
ATOM 657 C C . TYR A 1 87 ? -8.606 4.383 11.290 1.00 97.56 87 TYR A C 1
ATOM 659 O O . TYR A 1 87 ? -8.961 3.243 10.996 1.00 97.56 87 TYR A O 1
ATOM 667 N N . SER A 1 88 ? -8.840 4.914 12.485 1.00 96.00 88 SER A N 1
ATOM 668 C CA . SER A 1 88 ? -9.655 4.301 13.555 1.00 96.00 88 SER A CA 1
ATOM 669 C C . SER A 1 88 ? -11.133 4.688 13.487 1.0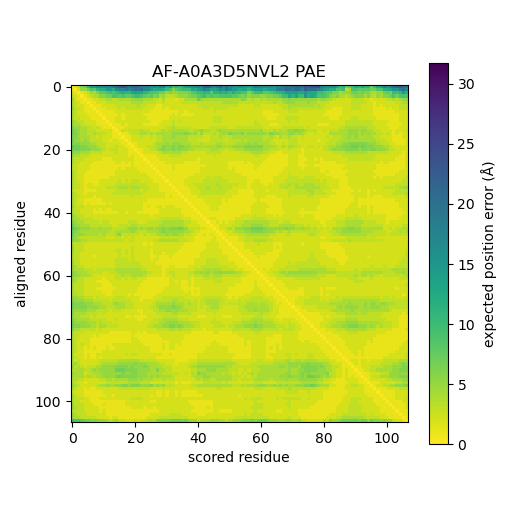0 96.00 88 SER A C 1
ATOM 671 O O . SER A 1 88 ? -11.924 4.208 14.296 1.00 96.00 88 SER A O 1
ATOM 673 N N . GLN A 1 89 ? -11.480 5.614 12.588 1.00 94.31 89 GLN A N 1
ATOM 674 C CA . GLN A 1 89 ? -12.822 6.153 12.433 1.00 94.31 89 GLN A CA 1
ATOM 675 C C . GLN A 1 89 ? -13.305 5.987 10.998 1.00 94.31 89 GLN A C 1
ATOM 677 O O . GLN A 1 89 ? -12.576 6.244 10.038 1.00 94.31 89 GLN A O 1
ATOM 682 N N . SER A 1 90 ? -14.578 5.624 10.868 1.00 92.06 90 SER A N 1
ATOM 683 C CA . SER A 1 90 ? -15.247 5.399 9.583 1.00 92.06 90 SER A CA 1
ATOM 684 C C . SER A 1 90 ? -15.268 6.600 8.626 1.00 92.06 90 SER A C 1
ATOM 686 O O . SER A 1 90 ? -15.429 6.398 7.425 1.00 92.06 90 SER A O 1
ATOM 688 N N . ASP A 1 91 ? -15.074 7.836 9.105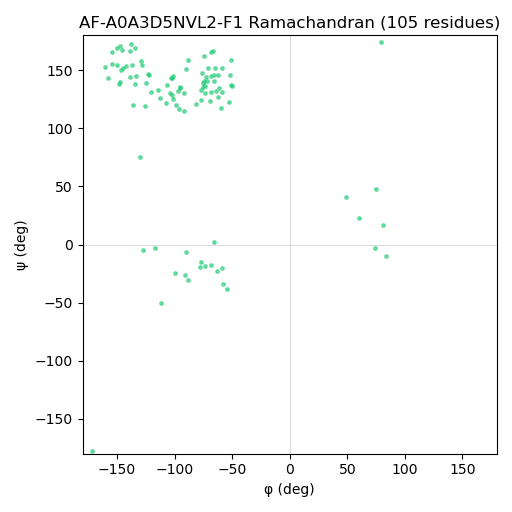 1.00 93.19 91 ASP A N 1
ATOM 689 C CA . ASP A 1 91 ? -14.964 9.014 8.229 1.00 93.19 91 ASP A CA 1
ATOM 690 C C . ASP A 1 91 ? -13.591 9.139 7.540 1.00 93.19 91 ASP A C 1
ATOM 692 O O . ASP A 1 91 ? -13.452 9.866 6.551 1.00 93.19 91 ASP A O 1
ATOM 696 N N . GLN A 1 92 ? -12.594 8.395 8.035 1.00 92.94 92 GLN A N 1
ATOM 697 C CA . GLN A 1 92 ? -11.231 8.315 7.521 1.00 92.94 92 GLN A CA 1
ATOM 698 C C . GLN A 1 92 ? -10.589 9.686 7.276 1.00 92.94 92 GLN A C 1
ATOM 700 O O . GLN A 1 92 ? -9.939 9.910 6.249 1.00 92.94 92 GLN A O 1
ATOM 705 N N . THR A 1 93 ? -10.802 10.638 8.181 1.00 93.44 93 THR A N 1
ATOM 706 C CA . THR A 1 93 ? -10.309 12.015 8.026 1.00 93.44 93 THR A CA 1
ATOM 707 C C . THR A 1 93 ? -8.901 12.231 8.578 1.00 93.44 93 THR A C 1
ATOM 709 O O . THR A 1 93 ? -8.147 13.024 8.012 1.00 93.44 93 THR A O 1
ATOM 712 N N . GLU A 1 94 ? -8.516 11.494 9.619 1.00 94.56 94 GLU A N 1
ATOM 713 C CA . GLU A 1 94 ? -7.237 11.649 10.316 1.00 94.56 94 GLU A CA 1
ATOM 714 C C . GLU A 1 94 ? -6.469 10.326 10.370 1.00 94.56 94 GLU A C 1
ATOM 716 O O . GLU A 1 94 ? -6.935 9.339 10.936 1.00 94.56 94 GLU A O 1
ATOM 721 N N . VAL A 1 95 ? -5.270 10.309 9.782 1.00 96.31 95 VAL A N 1
ATOM 722 C CA . VAL A 1 95 ? -4.347 9.185 9.956 1.00 96.31 95 VAL A CA 1
ATOM 723 C C . VAL A 1 95 ? -3.691 9.295 11.325 1.00 96.31 95 VAL A C 1
ATOM 725 O O . VAL A 1 95 ? -3.028 10.293 11.605 1.00 96.31 95 VAL A O 1
ATOM 728 N N . ASN A 1 96 ? -3.810 8.252 12.143 1.00 94.75 96 ASN A N 1
ATOM 729 C CA . ASN A 1 96 ? -3.330 8.272 13.529 1.00 94.75 96 ASN A CA 1
ATOM 730 C C . ASN A 1 96 ? -2.207 7.269 13.843 1.00 94.75 96 ASN A C 1
ATOM 732 O O . ASN A 1 96 ? -1.672 7.267 14.952 1.00 94.75 96 ASN A O 1
ATOM 736 N N . SER A 1 97 ? -1.816 6.442 12.873 1.00 97.31 97 SER A N 1
ATOM 737 C CA . SER A 1 97 ? -0.658 5.550 12.944 1.00 97.31 97 SER A CA 1
ATOM 738 C C . SER A 1 97 ? -0.137 5.262 11.532 1.00 97.31 97 SER A C 1
ATOM 740 O O . SER A 1 97 ? -0.874 5.392 10.553 1.00 97.31 97 SER A O 1
ATOM 742 N N . TYR A 1 98 ? 1.147 4.915 11.416 1.00 97.94 98 TYR A N 1
ATOM 743 C CA . TYR A 1 98 ? 1.793 4.591 10.145 1.00 97.94 98 TYR A CA 1
ATOM 744 C C . TYR A 1 98 ? 2.627 3.321 10.263 1.00 97.94 98 TYR A C 1
ATOM 746 O O . TYR A 1 98 ? 3.273 3.124 11.288 1.00 97.94 98 TYR A O 1
ATOM 754 N N . SER A 1 99 ? 2.678 2.514 9.200 1.00 98.38 99 SER A N 1
ATOM 755 C CA . SER A 1 99 ? 3.648 1.419 9.076 1.00 98.38 99 SER A CA 1
ATOM 756 C C . SER A 1 99 ? 5.078 1.936 8.907 1.00 98.38 99 SER A C 1
ATOM 758 O O . SER A 1 99 ? 5.314 3.064 8.451 1.00 98.38 99 SER A O 1
ATOM 760 N N . THR A 1 100 ? 6.044 1.037 9.088 1.00 97.62 100 THR A N 1
ATOM 761 C CA . THR A 1 100 ? 7.344 1.102 8.416 1.00 97.62 100 THR A CA 1
ATOM 762 C C . THR A 1 100 ? 7.177 1.268 6.904 1.00 97.62 100 THR A C 1
ATOM 764 O O . THR A 1 100 ? 6.136 0.963 6.315 1.00 97.62 100 THR A O 1
ATOM 767 N N . ILE A 1 101 ? 8.224 1.766 6.250 1.00 98.31 101 ILE A N 1
ATOM 768 C CA . ILE A 1 101 ? 8.247 1.912 4.796 1.00 98.31 101 ILE A CA 1
ATOM 769 C C . ILE A 1 101 ? 8.851 0.643 4.201 1.00 98.31 101 ILE A C 1
ATOM 771 O O . ILE A 1 101 ? 10.032 0.351 4.404 1.00 98.31 101 ILE A O 1
ATOM 775 N N . ALA A 1 102 ? 8.047 -0.100 3.447 1.00 98.25 102 ALA A N 1
ATOM 776 C CA . ALA A 1 1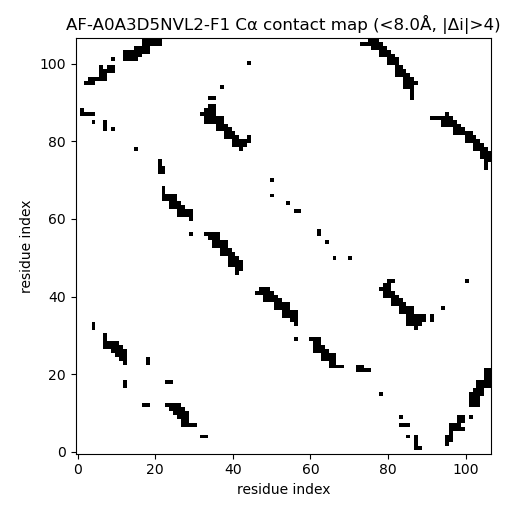02 ? 8.520 -1.237 2.672 1.00 98.25 102 ALA A CA 1
ATOM 777 C C . ALA A 1 102 ? 8.991 -0.791 1.286 1.00 98.25 102 ALA A C 1
ATOM 779 O O . ALA A 1 102 ? 8.595 0.257 0.779 1.00 98.25 102 ALA A O 1
ATOM 780 N N . ASN A 1 103 ? 9.830 -1.615 0.658 1.00 98.44 103 ASN A N 1
ATOM 781 C CA . ASN A 1 103 ? 10.238 -1.441 -0.732 1.00 98.44 103 ASN A CA 1
ATOM 782 C C . ASN A 1 103 ? 10.037 -2.732 -1.527 1.00 98.44 103 ASN A C 1
ATOM 784 O O . ASN A 1 103 ? 10.058 -3.824 -0.955 1.00 98.44 103 ASN A O 1
ATOM 788 N N . PHE A 1 104 ? 9.859 -2.586 -2.834 1.00 98.44 104 PHE A N 1
ATOM 789 C CA . PHE A 1 104 ? 9.699 -3.670 -3.798 1.00 98.44 104 PHE A CA 1
ATOM 790 C C . PHE A 1 104 ? 10.243 -3.247 -5.165 1.00 98.44 104 PHE A C 1
ATOM 792 O O . PHE A 1 104 ? 10.541 -2.072 -5.398 1.00 98.44 104 PHE A O 1
ATOM 799 N N . LYS A 1 105 ? 10.372 -4.211 -6.076 1.00 98.44 105 LYS A N 1
ATOM 800 C CA . LYS A 1 105 ? 10.895 -4.002 -7.427 1.00 98.44 105 LYS A CA 1
ATOM 801 C C . LYS A 1 105 ? 9.897 -4.448 -8.478 1.00 98.44 105 LYS A C 1
ATOM 803 O O . LYS A 1 105 ? 9.178 -5.428 -8.285 1.00 98.44 105 LYS A O 1
ATOM 808 N N . ILE A 1 106 ? 9.888 -3.755 -9.608 1.00 97.88 106 ILE A N 1
ATOM 809 C CA . ILE A 1 106 ? 9.257 -4.261 -10.826 1.00 97.88 106 ILE A CA 1
ATOM 810 C C . ILE A 1 106 ? 10.329 -5.016 -11.628 1.00 97.88 106 ILE A C 1
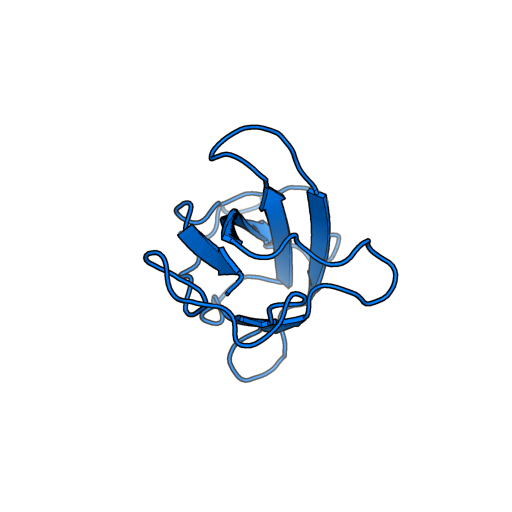ATOM 812 O O . ILE A 1 106 ? 11.422 -4.466 -11.793 1.00 97.88 106 ILE A O 1
ATOM 816 N N . PRO A 1 107 ? 10.053 -6.255 -12.081 1.00 91.62 107 PRO A N 1
ATOM 817 C CA . PRO A 1 107 ? 10.944 -7.018 -12.953 1.00 91.62 107 PRO A CA 1
ATOM 818 C C . PRO A 1 107 ? 11.357 -6.244 -14.201 1.00 91.62 107 PRO A C 1
ATOM 820 O O . PRO A 1 107 ? 10.564 -5.377 -14.643 1.00 91.62 107 PRO A O 1
#

pLDDT: mean 96.33, std 3.96, range [67.06, 98.69]

Sequence (107 aa):
TDLPLSEPTLTAPIGGEFAPTARPTFVWQRLEGADGYQISVRESTYSGTVWETKVDQPATGNPQVTYPSSAPALSTGGTYYWQLGTYSQSDQTEVNSYSTIAN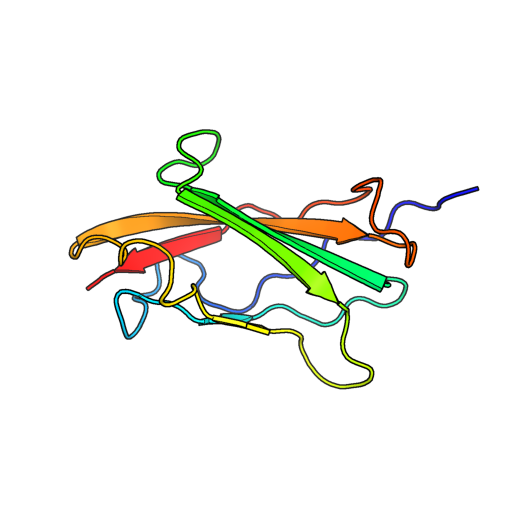FKIP

Secondary structure (DSSP, 8-state):
-PPPPPPPPEEES-TTEEPSSSSPEEEE---TT-SEEEEEEESSSSS-EEEEEEEEPPSSS--EEEPPTTSPPPPTT-EEEEEEEEESSTT-----EE---EEEE--

Solvent-accessible surface area (backbone atoms only — not comparable to full-atom values): 6027 Å² total; per-residue (Å²): 131,90,70,68,54,74,67,53,51,80,66,33,62,40,89,56,36,68,35,95,43,51,52,43,59,39,34,32,54,64,55,89,71,45,39,23,33,38,42,41,33,17,63,38,95,88,48,60,75,78,47,72,51,77,45,69,52,56,98,68,68,62,41,69,53,59,54,55,87,91,48,84,70,52,56,68,70,35,59,36,24,39,37,42,31,34,11,65,44,87,82,62,82,58,73,54,27,52,31,73,78,34,30,24,25,25,93

Radius of gyration: 13.49 Å; Cα contacts (8 Å, |Δi|>4): 256; chains: 1; bounding box: 29×24×37 Å

Mean predicted aligned error: 2.69 Å

Foldseek 3Di:
DDDFFPAWAWDPDFDAAEAPFLWHKTWTAQGPLFQKKKKFKALDQPDRTQDIDIGGRDPDDIDMDIRDPPGPRHDAFGKMKMKMFTDSDNVRPDGRHIHDIGMYHYD

Nearest PDB structures (foldseek):
  8c7m-assembly1_A  TM=6.756E-01  e=6.275E-02  Homo sapiens
  8jmw-assembly1_A  TM=5.548E-01  e=5.314E-02  Bacillus amyloliquefaciens
  4oje-assembly1_H  TM=5.135E-01  e=4.756E-02  Caenorhabditis elegans
  6eel-assembly3_C  TM=4.184E-01  e=6.093E-01  Homo sapiens
  4iqh-assembly2_B  TM=5.089E-01  e=1.253E+00  Homo sapiens